Protein AF-A0A0F9UAJ0-F1 (afdb_monomer_lite)

Foldseek 3Di:
DDLLVVLLVQLLVQLLVQAACAAPDDDDPPHHFHDAQGATHDDPCLLSVQWDWDWDDDPPDIDIDTHGPQPVSCVVDDPPPGNVCVVCQCCPDPVGHHNNRRVVSCVVCVVVSVVSVVVNVD

Organism: NCBI:txid412755

InterPro domains:
  IPR010064 Bacteriophage HK97-gp10, putative tail-component [TIGR01725] (43-119)

Structure (mmCIF, N/CA/C/O backbone):
data_AF-A0A0F9UAJ0-F1
#
_entry.id   AF-A0A0F9UAJ0-F1
#
loop_
_atom_site.group_PDB
_atom_site.id
_atom_site.type_symbol
_atom_site.label_atom_id
_atom_site.label_alt_id
_atom_site.label_comp_id
_atom_site.label_asym_id
_atom_site.label_entity_id
_atom_site.label_seq_id
_atom_site.pdbx_PDB_ins_code
_atom_site.Cartn_x
_atom_site.Cartn_y
_atom_site.Cartn_z
_atom_site.occupancy
_atom_site.B_iso_or_equiv
_atom_site.auth_seq_id
_atom_site.auth_comp_id
_atom_site.auth_asym_id
_atom_site.auth_atom_id
_atom_site.pdbx_PDB_model_num
ATOM 1 N N . MET A 1 1 ? -3.957 2.616 21.083 1.00 62.06 1 MET A N 1
ATOM 2 C CA . MET A 1 1 ? -4.304 2.769 19.649 1.00 62.06 1 MET A CA 1
ATOM 3 C C . MET A 1 1 ? -5.812 2.862 19.486 1.00 62.06 1 MET A C 1
ATOM 5 O O . MET A 1 1 ? -6.505 1.978 19.979 1.00 62.06 1 MET A O 1
ATOM 9 N N . THR A 1 2 ? -6.311 3.900 18.808 1.00 87.88 2 THR A N 1
ATOM 10 C CA . THR A 1 2 ? -7.745 4.044 18.497 1.00 87.88 2 THR A CA 1
ATOM 11 C C . THR A 1 2 ? -8.200 3.004 17.465 1.00 87.88 2 THR A C 1
ATOM 13 O O . THR A 1 2 ? -7.377 2.452 16.730 1.00 87.88 2 THR A O 1
ATOM 16 N N . ALA A 1 3 ? -9.509 2.735 17.389 1.00 90.88 3 ALA A N 1
ATOM 17 C CA . ALA A 1 3 ? -10.082 1.805 16.408 1.00 90.88 3 ALA A CA 1
ATOM 18 C C . ALA A 1 3 ? -9.671 2.152 14.967 1.00 90.88 3 ALA A C 1
ATOM 20 O O . ALA A 1 3 ? -9.329 1.259 14.194 1.00 90.88 3 ALA A O 1
ATOM 21 N N . MET A 1 4 ? -9.600 3.451 14.642 1.00 92.19 4 MET A N 1
ATOM 22 C CA . MET A 1 4 ? -9.184 3.903 13.315 1.00 92.19 4 MET A CA 1
ATOM 23 C C . MET A 1 4 ? -7.718 3.596 13.008 1.00 92.19 4 MET A C 1
ATOM 25 O O . MET A 1 4 ? -7.421 3.148 11.907 1.00 92.19 4 MET A O 1
ATOM 29 N N . HIS A 1 5 ? -6.809 3.750 13.978 1.00 92.44 5 HIS A N 1
ATOM 30 C CA . HIS A 1 5 ? -5.406 3.359 13.790 1.00 92.44 5 HIS A CA 1
ATOM 31 C C . HIS A 1 5 ? -5.280 1.858 13.525 1.00 92.44 5 HIS A C 1
ATOM 33 O O . HIS A 1 5 ? -4.599 1.455 12.589 1.00 92.44 5 HIS A O 1
ATOM 39 N N . LYS A 1 6 ? -5.984 1.022 14.302 1.0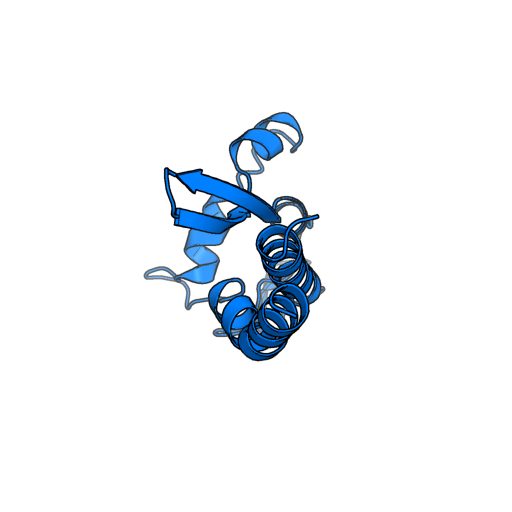0 93.31 6 LYS A N 1
ATOM 40 C CA . LYS A 1 6 ? -5.985 -0.434 14.084 1.00 93.31 6 LYS A CA 1
ATOM 41 C C . LYS A 1 6 ? -6.528 -0.801 12.700 1.00 93.31 6 LYS A C 1
ATOM 43 O O . LYS A 1 6 ? -5.976 -1.677 12.042 1.00 93.31 6 LYS A O 1
ATOM 48 N N . ALA A 1 7 ? -7.596 -0.137 12.259 1.00 94.19 7 ALA A N 1
ATOM 49 C CA . ALA A 1 7 ? -8.179 -0.354 10.940 1.00 94.19 7 ALA A CA 1
ATOM 50 C C . ALA A 1 7 ? -7.226 0.065 9.808 1.00 94.19 7 ALA A C 1
ATOM 52 O O . ALA A 1 7 ? -7.044 -0.698 8.863 1.00 94.19 7 ALA A O 1
ATOM 53 N N . ALA A 1 8 ? -6.598 1.237 9.913 1.00 93.88 8 ALA A N 1
ATOM 54 C CA . ALA A 1 8 ? -5.684 1.744 8.894 1.00 93.88 8 ALA A CA 1
ATOM 55 C C . ALA A 1 8 ? -4.412 0.880 8.786 1.00 93.88 8 ALA A C 1
ATOM 57 O O . ALA A 1 8 ? -4.041 0.485 7.683 1.00 93.88 8 ALA A O 1
ATOM 58 N N . LEU A 1 9 ? -3.837 0.469 9.924 1.00 94.44 9 LEU A N 1
ATOM 59 C CA . LEU A 1 9 ? -2.705 -0.466 9.973 1.00 94.44 9 LEU A CA 1
ATOM 60 C C . LEU A 1 9 ? -3.044 -1.834 9.376 1.00 94.44 9 LEU A C 1
ATOM 62 O O . LEU A 1 9 ? -2.217 -2.446 8.705 1.00 94.44 9 LEU A O 1
ATOM 66 N N . LEU A 1 10 ? -4.263 -2.329 9.602 1.00 95.06 10 LEU A N 1
ATOM 67 C CA . LEU A 1 10 ? -4.713 -3.584 9.006 1.00 95.06 10 LEU A CA 1
ATOM 68 C C . LEU A 1 10 ? -4.758 -3.495 7.473 1.00 95.06 10 LEU A C 1
ATOM 70 O O . LEU A 1 10 ? -4.341 -4.436 6.800 1.00 95.06 10 LEU A O 1
ATOM 74 N N . VAL A 1 11 ? -5.266 -2.386 6.928 1.00 94.88 11 VAL A N 1
ATOM 75 C CA . VAL A 1 11 ? -5.305 -2.157 5.476 1.00 94.88 11 VAL A CA 1
ATOM 76 C C . VAL A 1 11 ? -3.885 -2.042 4.926 1.00 94.88 11 VAL A C 1
ATOM 78 O O . VAL A 1 11 ? -3.564 -2.711 3.952 1.00 94.88 11 VAL A O 1
ATOM 81 N N . GLU A 1 12 ? -3.020 -1.257 5.569 1.00 94.25 12 GLU A N 1
ATOM 82 C CA . GLU A 1 12 ? -1.610 -1.119 5.188 1.00 94.25 12 GLU A CA 1
ATOM 83 C C . GLU A 1 12 ? -0.882 -2.474 5.176 1.00 94.25 12 GLU A C 1
ATOM 85 O O . GLU A 1 12 ? -0.160 -2.793 4.230 1.00 94.25 12 GLU A O 1
ATOM 90 N N . SER A 1 13 ? -1.108 -3.302 6.198 1.00 94.88 13 SER A N 1
ATOM 91 C CA . SER A 1 13 ? -0.536 -4.645 6.286 1.00 94.88 13 SER A CA 1
ATOM 92 C C . SER A 1 13 ? -1.015 -5.542 5.142 1.00 94.88 13 SER A C 1
ATOM 94 O O . SER A 1 13 ? -0.190 -6.189 4.496 1.00 94.88 13 SER A O 1
ATOM 96 N N . ASP A 1 14 ? -2.316 -5.531 4.835 1.00 95.19 14 ASP A N 1
ATOM 97 C CA . ASP A 1 14 ? -2.874 -6.296 3.715 1.00 95.19 14 ASP A CA 1
ATOM 98 C C . ASP A 1 14 ? -2.298 -5.821 2.376 1.00 95.19 14 ASP A C 1
ATOM 100 O O . ASP A 1 14 ? -1.909 -6.647 1.552 1.00 95.19 14 ASP A O 1
ATOM 104 N N . VAL A 1 15 ? -2.149 -4.507 2.180 1.00 93.94 15 VAL A N 1
ATOM 105 C CA . VAL A 1 15 ? -1.471 -3.951 1.003 1.00 93.94 15 VAL A CA 1
ATOM 106 C C . VAL A 1 15 ? -0.060 -4.531 0.892 1.00 93.94 15 VAL A C 1
ATOM 108 O O . VAL A 1 15 ? 0.256 -5.152 -0.119 1.00 93.94 15 VAL A O 1
ATOM 111 N N . LYS A 1 16 ? 0.771 -4.399 1.936 1.00 93.19 16 LYS A N 1
ATOM 112 C CA . LYS A 1 16 ? 2.175 -4.850 1.928 1.00 93.19 16 LYS A CA 1
ATOM 113 C C . LYS A 1 16 ? 2.327 -6.354 1.684 1.00 93.19 16 LYS A C 1
ATOM 115 O O . LYS A 1 16 ? 3.278 -6.759 1.018 1.00 93.19 16 LYS A O 1
ATOM 120 N N . GLN A 1 17 ? 1.409 -7.167 2.207 1.00 92.50 17 GLN A N 1
ATOM 121 C CA . GLN A 1 17 ? 1.424 -8.626 2.051 1.00 92.50 17 GLN A CA 1
ATOM 122 C C . GLN A 1 17 ? 1.013 -9.097 0.655 1.00 92.50 17 GLN A C 1
ATOM 124 O O . GLN A 1 17 ? 1.411 -10.183 0.247 1.00 92.50 17 GLN A O 1
ATOM 129 N N . ASN A 1 18 ? 0.228 -8.303 -0.077 1.00 91.12 18 ASN A N 1
ATOM 130 C CA . ASN A 1 18 ? -0.287 -8.699 -1.387 1.00 91.12 18 ASN A CA 1
ATOM 131 C C . ASN A 1 18 ? 0.628 -8.319 -2.561 1.00 91.12 18 ASN A C 1
ATOM 133 O O . ASN A 1 18 ? 0.327 -8.692 -3.688 1.00 91.12 18 ASN A O 1
ATOM 137 N N . PHE A 1 19 ? 1.742 -7.617 -2.338 1.00 88.25 19 PHE A N 1
ATOM 138 C CA . PHE A 1 19 ? 2.760 -7.450 -3.382 1.00 88.25 19 PHE A CA 1
ATOM 139 C C . PHE A 1 19 ? 3.383 -8.809 -3.734 1.00 88.25 19 PHE A C 1
ATOM 141 O O . PHE A 1 19 ? 3.716 -9.594 -2.845 1.00 88.25 19 PHE A O 1
ATOM 148 N N . THR A 1 20 ? 3.577 -9.083 -5.022 1.00 82.94 20 THR A N 1
ATOM 149 C CA . THR A 1 20 ? 4.142 -10.357 -5.489 1.00 82.94 20 THR A CA 1
ATOM 150 C C . THR A 1 20 ? 5.660 -10.275 -5.599 1.00 82.94 20 THR A C 1
ATOM 152 O O . THR A 1 20 ? 6.205 -9.254 -6.001 1.00 82.94 20 THR A O 1
ATOM 155 N N . LEU A 1 21 ? 6.379 -11.349 -5.254 1.00 76.81 21 LEU A N 1
ATOM 156 C CA . LEU A 1 21 ? 7.844 -11.387 -5.403 1.00 76.81 21 LEU A CA 1
ATOM 157 C C . LEU A 1 21 ? 8.271 -11.413 -6.877 1.00 76.81 21 LEU A C 1
ATOM 159 O O . LEU A 1 21 ? 9.236 -10.758 -7.250 1.00 76.81 21 LEU A O 1
ATOM 163 N N . GLN A 1 22 ? 7.539 -12.147 -7.714 1.00 79.00 22 GLN A N 1
ATOM 164 C CA . GLN A 1 22 ? 7.683 -12.136 -9.166 1.00 79.00 22 GLN A CA 1
ATOM 165 C C . GLN A 1 22 ? 6.297 -12.106 -9.802 1.00 79.00 22 GLN A C 1
ATOM 167 O O . GLN A 1 22 ? 5.382 -12.797 -9.347 1.00 79.00 22 GLN A O 1
ATOM 172 N N . GLY A 1 23 ? 6.134 -11.290 -10.841 1.00 82.25 23 GLY A N 1
ATOM 173 C CA . GLY A 1 23 ? 4.925 -11.293 -11.650 1.00 82.25 23 GLY A CA 1
ATOM 174 C C . GLY A 1 23 ? 4.889 -12.477 -12.616 1.00 82.25 23 GLY A C 1
ATOM 175 O O . GLY A 1 23 ? 5.890 -13.155 -12.832 1.00 82.25 23 GLY A O 1
ATOM 176 N N . GLN A 1 24 ? 3.727 -12.710 -13.225 1.00 85.62 24 GLN A N 1
ATOM 177 C CA . GLN A 1 24 ? 3.516 -13.757 -14.238 1.00 85.62 24 GLN A CA 1
ATOM 178 C C . GLN A 1 24 ? 3.258 -13.187 -15.645 1.00 85.62 24 GLN A C 1
ATOM 180 O O . GLN A 1 24 ? 2.688 -13.845 -16.516 1.00 85.62 24 GLN A O 1
ATOM 185 N N . GLY A 1 25 ? 3.580 -11.913 -15.845 1.00 86.06 25 GLY A N 1
ATOM 186 C CA . GLY A 1 25 ? 3.406 -11.183 -17.091 1.00 86.06 25 GLY A CA 1
ATOM 187 C C . GLY A 1 25 ? 4.671 -11.182 -17.944 1.00 86.06 25 GLY A C 1
ATOM 188 O O . GLY A 1 25 ? 5.416 -12.154 -18.012 1.00 86.06 25 GLY A O 1
ATOM 189 N N . ARG A 1 26 ? 4.896 -10.068 -18.645 1.00 86.25 26 ARG A N 1
ATOM 190 C CA . ARG A 1 26 ? 6.028 -9.931 -19.565 1.00 86.25 26 ARG A CA 1
ATOM 191 C C . ARG A 1 26 ? 7.345 -9.849 -18.793 1.00 86.25 26 ARG A C 1
ATOM 193 O O . ARG A 1 26 ? 7.464 -9.075 -17.843 1.00 86.25 26 ARG A O 1
ATOM 200 N N . GLN A 1 27 ? 8.327 -10.618 -19.248 1.00 89.38 27 GLN A N 1
ATOM 201 C CA . GLN A 1 27 ? 9.685 -10.583 -18.726 1.00 89.38 27 GLN A CA 1
ATOM 202 C C . GLN A 1 27 ? 10.495 -9.462 -19.392 1.00 89.38 27 GLN A C 1
ATOM 204 O O . GLN A 1 27 ? 10.477 -9.299 -20.613 1.00 89.38 27 GLN A O 1
ATOM 209 N N . TYR A 1 28 ? 11.218 -8.707 -18.572 1.00 83.12 28 TYR A N 1
ATOM 210 C CA . TYR A 1 28 ? 12.145 -7.647 -18.946 1.00 83.12 28 TYR A CA 1
ATOM 211 C C . TYR A 1 28 ? 13.497 -7.935 -18.294 1.00 83.12 28 TYR A C 1
ATOM 213 O O . TYR A 1 28 ? 13.721 -7.641 -17.119 1.00 83.12 28 TYR A O 1
ATOM 221 N N . GLY A 1 29 ? 14.403 -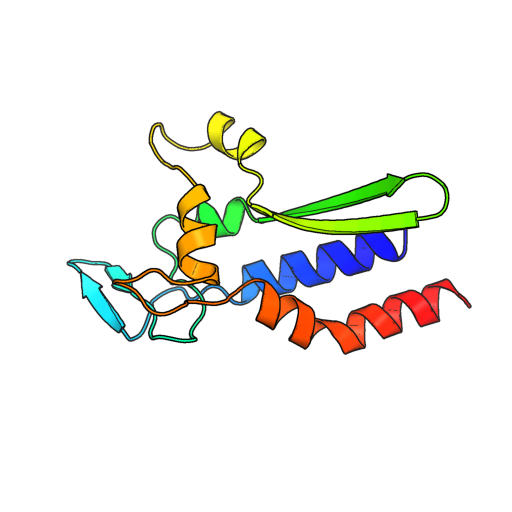8.563 -19.047 1.00 87.00 29 GLY A N 1
ATOM 222 C CA . GLY A 1 29 ? 15.683 -9.019 -18.508 1.00 87.00 29 GLY A CA 1
ATOM 223 C C . GLY A 1 29 ? 15.480 -9.949 -17.306 1.00 87.00 29 GLY A C 1
ATOM 224 O O . GLY A 1 29 ? 14.986 -11.067 -17.457 1.00 87.00 29 GLY A O 1
ATOM 225 N N . LYS A 1 30 ? 15.851 -9.474 -16.110 1.00 84.56 30 LYS A N 1
ATOM 226 C CA . LYS A 1 30 ? 15.742 -10.220 -14.843 1.00 84.56 30 LYS A CA 1
ATOM 227 C C . LYS A 1 30 ? 14.425 -9.992 -14.085 1.00 84.56 30 LYS A C 1
ATOM 229 O O . LYS A 1 30 ? 14.158 -10.724 -13.138 1.00 84.56 30 LYS A O 1
ATOM 234 N N . HIS A 1 31 ? 13.618 -9.005 -14.476 1.00 85.44 31 HIS A N 1
ATOM 235 C CA . HIS A 1 31 ? 12.346 -8.685 -13.827 1.00 85.44 31 HIS A CA 1
ATOM 236 C C . HIS A 1 31 ? 11.167 -9.254 -14.623 1.00 85.44 31 HIS A C 1
ATOM 238 O O . HIS A 1 31 ? 11.114 -9.107 -15.843 1.00 85.44 31 HIS A O 1
ATOM 244 N N . THR A 1 32 ? 10.183 -9.837 -13.939 1.00 90.50 32 THR A N 1
ATOM 245 C CA . THR A 1 32 ? 8.918 -10.257 -14.556 1.00 90.50 32 THR A CA 1
ATOM 246 C C . THR A 1 32 ? 7.780 -9.411 -14.009 1.00 90.50 32 THR A C 1
ATOM 248 O O . THR A 1 32 ? 7.491 -9.445 -12.812 1.00 90.50 32 THR A O 1
ATOM 251 N N . ALA A 1 33 ? 7.125 -8.659 -14.896 1.00 87.88 33 ALA A N 1
ATOM 252 C CA . ALA A 1 33 ? 6.028 -7.771 -14.529 1.00 87.88 33 ALA A CA 1
ATOM 253 C C . ALA A 1 33 ? 4.763 -8.561 -14.162 1.00 87.88 33 ALA A C 1
ATOM 255 O O . ALA A 1 33 ? 4.541 -9.654 -14.675 1.00 87.88 33 ALA A O 1
ATOM 256 N N . SER A 1 34 ? 3.884 -8.006 -13.328 1.00 91.38 34 SER A N 1
ATOM 257 C CA . SER A 1 34 ? 2.578 -8.618 -13.023 1.00 91.38 34 SER A CA 1
ATOM 258 C C . SER A 1 34 ? 1.637 -8.619 -14.226 1.00 91.38 34 SER A C 1
ATOM 260 O O . SER A 1 34 ? 1.765 -7.775 -15.126 1.00 91.38 34 SER A O 1
ATOM 262 N N . ARG A 1 35 ? 0.648 -9.518 -14.246 1.00 92.81 35 ARG A N 1
ATOM 263 C CA . ARG A 1 35 ? -0.428 -9.510 -15.253 1.00 92.81 35 ARG A CA 1
ATOM 264 C C . ARG A 1 35 ? -1.471 -8.427 -14.937 1.00 92.81 35 ARG A C 1
ATOM 266 O O . ARG A 1 35 ? -1.528 -7.941 -13.811 1.00 92.81 35 ARG A O 1
ATOM 273 N N . PRO A 1 36 ? -2.295 -8.008 -15.913 1.00 92.56 36 PRO A N 1
ATOM 274 C CA . PRO A 1 36 ? -3.433 -7.127 -15.647 1.00 92.56 36 PRO A CA 1
ATOM 275 C C . PRO A 1 36 ? -4.319 -7.630 -14.514 1.00 92.56 36 PRO A C 1
ATOM 277 O O . PRO A 1 36 ? -4.646 -8.810 -14.473 1.00 92.56 36 PRO A O 1
ATOM 280 N N . GLY A 1 37 ? -4.682 -6.731 -13.598 1.00 91.44 37 GLY A N 1
ATOM 281 C CA . GLY A 1 37 ? -5.484 -7.054 -12.416 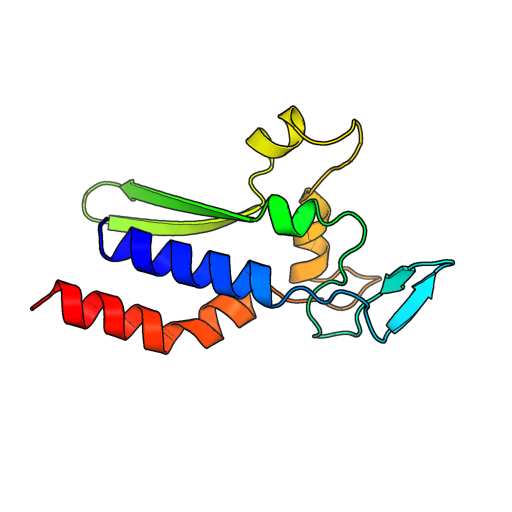1.00 91.44 37 GLY A CA 1
ATOM 282 C C . GLY A 1 37 ? -4.705 -7.674 -11.252 1.00 91.44 37 GLY A C 1
ATOM 283 O O . GLY A 1 37 ? -5.211 -7.670 -10.133 1.00 91.44 37 GLY A O 1
ATOM 284 N N . GLU A 1 38 ? -3.480 -8.155 -11.474 1.00 91.69 38 GLU A N 1
ATOM 285 C CA . GLU A 1 38 ? -2.618 -8.649 -10.400 1.00 91.69 38 GLU A CA 1
ATOM 286 C C . GLU A 1 38 ? -1.905 -7.492 -9.685 1.00 91.69 38 GLU A C 1
ATOM 288 O O . GLU A 1 38 ? -1.595 -6.469 -10.310 1.00 91.69 38 GLU A O 1
ATOM 293 N N . PRO A 1 39 ? -1.603 -7.647 -8.386 1.00 92.50 39 PRO A N 1
ATOM 294 C CA . PRO A 1 39 ? -0.836 -6.658 -7.642 1.00 92.50 39 PRO A CA 1
ATOM 295 C C . PRO A 1 39 ? 0.590 -6.511 -8.206 1.00 92.50 39 PRO A C 1
ATOM 297 O O . PRO A 1 39 ? 1.102 -7.444 -8.833 1.00 92.50 39 PRO A O 1
ATOM 300 N N . PRO A 1 40 ? 1.258 -5.362 -7.997 1.00 91.88 40 PRO A N 1
ATOM 301 C CA . PRO A 1 40 ? 2.590 -5.105 -8.532 1.00 91.88 40 PRO A CA 1
ATOM 302 C C . PRO A 1 40 ? 3.644 -6.109 -8.059 1.00 91.88 40 PRO A C 1
ATOM 304 O O . PRO A 1 40 ? 3.708 -6.457 -6.877 1.00 91.88 40 PRO A O 1
ATOM 307 N N . ALA A 1 41 ? 4.505 -6.506 -8.992 1.00 91.75 41 ALA A N 1
ATOM 308 C CA . ALA A 1 41 ? 5.689 -7.296 -8.714 1.00 91.75 41 ALA A CA 1
ATOM 309 C C . ALA A 1 41 ? 6.745 -6.423 -8.034 1.00 91.75 41 ALA A C 1
ATOM 311 O O . ALA A 1 41 ? 6.955 -5.263 -8.398 1.00 91.75 41 ALA A O 1
ATOM 312 N N . ILE A 1 42 ? 7.413 -6.989 -7.039 1.00 89.50 42 ILE A N 1
ATOM 313 C CA . ILE A 1 42 ? 8.476 -6.337 -6.290 1.00 89.50 42 ILE A CA 1
ATOM 314 C C . ILE A 1 42 ? 9.735 -6.326 -7.152 1.00 89.50 42 ILE A C 1
ATOM 316 O O . ILE A 1 42 ? 10.263 -7.375 -7.504 1.00 89.50 42 ILE A O 1
ATOM 320 N N . ASP A 1 43 ? 10.219 -5.127 -7.463 1.00 83.56 43 ASP A N 1
ATOM 321 C CA . ASP A 1 43 ? 11.542 -4.937 -8.057 1.00 83.56 43 ASP A CA 1
ATOM 322 C C . ASP A 1 43 ? 12.568 -4.637 -6.951 1.00 83.56 43 ASP A C 1
ATOM 324 O O . ASP A 1 43 ? 13.213 -5.535 -6.418 1.00 83.56 43 ASP A O 1
ATOM 328 N N . THR A 1 44 ? 12.611 -3.390 -6.476 1.00 85.12 44 THR A N 1
ATOM 329 C CA . THR A 1 44 ? 13.467 -2.967 -5.350 1.00 85.12 44 THR A CA 1
ATOM 330 C C . THR A 1 44 ? 12.777 -3.057 -3.986 1.00 85.12 44 THR A C 1
ATOM 332 O O . THR A 1 44 ? 13.414 -2.944 -2.943 1.00 85.12 44 THR A O 1
ATOM 335 N N . GLY A 1 45 ? 11.448 -3.204 -3.971 1.00 87.56 45 GLY A N 1
ATOM 336 C CA . GLY A 1 45 ? 10.633 -3.175 -2.752 1.00 87.56 45 GLY A CA 1
ATOM 337 C C . GLY A 1 45 ? 10.363 -1.780 -2.186 1.00 87.56 45 GLY A C 1
ATOM 338 O O . GLY A 1 45 ? 9.623 -1.679 -1.209 1.00 87.56 45 GLY A O 1
ATOM 339 N N . VAL A 1 46 ? 10.877 -0.713 -2.810 1.00 88.00 46 VAL A N 1
ATOM 340 C CA . VAL A 1 46 ? 10.707 0.665 -2.318 1.00 88.00 46 VAL A CA 1
ATOM 341 C C . VAL A 1 46 ? 9.239 1.091 -2.295 1.00 88.00 46 VAL A C 1
ATOM 343 O O . VAL A 1 46 ? 8.794 1.631 -1.288 1.00 88.00 46 VAL A O 1
ATOM 346 N N . LEU A 1 47 ? 8.446 0.758 -3.322 1.00 89.19 47 LEU A N 1
ATOM 347 C CA . LEU A 1 47 ? 7.002 1.044 -3.318 1.00 89.19 47 LEU A CA 1
ATOM 348 C C . LEU A 1 47 ? 6.257 0.295 -2.203 1.00 89.19 47 LEU A C 1
ATOM 350 O O . LEU A 1 47 ? 5.348 0.831 -1.585 1.00 89.19 47 LEU A O 1
ATOM 354 N N . ARG A 1 48 ? 6.638 -0.951 -1.909 1.00 90.81 48 ARG A N 1
ATOM 355 C CA . ARG A 1 48 ? 6.035 -1.701 -0.798 1.00 90.81 48 ARG A CA 1
ATOM 356 C C . ARG A 1 48 ? 6.406 -1.070 0.546 1.00 90.81 48 ARG A C 1
ATOM 358 O O . ARG A 1 48 ? 5.567 -0.976 1.438 1.00 90.81 48 ARG A O 1
ATOM 365 N N . ALA A 1 49 ? 7.665 -0.661 0.694 1.00 88.94 49 ALA A N 1
ATOM 366 C CA . ALA A 1 49 ? 8.174 -0.027 1.904 1.00 88.94 49 ALA A CA 1
ATOM 367 C C . ALA A 1 49 ? 7.588 1.377 2.129 1.00 88.94 49 ALA A C 1
ATOM 369 O O . ALA A 1 49 ? 7.435 1.775 3.280 1.00 88.94 49 ALA A O 1
ATOM 370 N N . SER A 1 50 ? 7.221 2.091 1.059 1.00 89.12 50 SER A N 1
ATOM 371 C CA . SER A 1 50 ? 6.609 3.421 1.134 1.00 89.12 50 SER A CA 1
ATOM 372 C C . SER A 1 50 ? 5.155 3.426 1.579 1.00 89.12 50 SER A C 1
ATOM 374 O O . SER A 1 50 ? 4.648 4.485 1.931 1.00 89.12 50 SER A O 1
ATOM 376 N N . MET A 1 51 ? 4.469 2.282 1.566 1.00 91.25 51 MET A N 1
ATOM 377 C CA . MET A 1 51 ? 3.081 2.209 2.017 1.00 91.25 51 MET A CA 1
ATOM 378 C C . MET A 1 51 ? 2.995 2.533 3.507 1.00 91.25 51 MET A C 1
ATOM 380 O O . MET A 1 51 ? 3.555 1.808 4.330 1.00 91.25 51 MET A O 1
ATOM 384 N N . MET A 1 52 ? 2.264 3.586 3.846 1.00 91.31 52 MET A N 1
ATOM 385 C CA . MET A 1 52 ? 2.020 4.020 5.215 1.00 91.31 52 MET A CA 1
ATOM 386 C C . MET A 1 52 ? 0.536 4.300 5.417 1.00 91.31 52 MET A C 1
ATOM 388 O O . MET A 1 52 ? -0.210 4.565 4.468 1.00 91.31 52 MET A O 1
ATOM 392 N N . SER A 1 53 ? 0.113 4.238 6.673 1.00 92.00 53 SER A N 1
ATOM 393 C CA . SER A 1 53 ? -1.200 4.670 7.112 1.00 92.00 53 SER A CA 1
ATOM 394 C C . SER A 1 53 ? -1.104 5.907 7.995 1.00 92.00 53 SER A C 1
ATOM 396 O O . SER A 1 53 ? -0.264 6.003 8.885 1.00 92.00 53 SER A O 1
ATOM 398 N N . GLU A 1 54 ? -2.000 6.857 7.759 1.00 91.81 54 GLU A N 1
ATOM 399 C CA . GLU A 1 54 ? -2.113 8.093 8.525 1.00 91.81 54 GLU A CA 1
ATOM 400 C C . GLU A 1 54 ? -3.557 8.247 9.001 1.00 91.81 54 GLU A C 1
ATOM 402 O O . GLU A 1 54 ? -4.499 8.045 8.232 1.00 91.81 54 GLU A O 1
ATOM 407 N N . VAL A 1 55 ? -3.758 8.619 10.264 1.00 91.56 55 VAL A N 1
ATOM 408 C CA . VAL A 1 55 ? -5.087 8.945 10.788 1.00 91.56 55 VAL A CA 1
ATOM 409 C C . VAL A 1 55 ? -5.173 10.441 11.044 1.00 91.56 55 VAL A C 1
ATOM 411 O O . VAL A 1 55 ? -4.553 10.962 11.966 1.00 91.56 55 VAL A O 1
ATOM 414 N N . VAL A 1 56 ? -6.007 11.115 10.260 1.00 91.06 56 VAL A N 1
ATOM 415 C CA . VAL A 1 56 ? -6.262 12.550 10.361 1.00 91.06 56 VAL A CA 1
ATOM 416 C C . VAL A 1 56 ? -7.601 12.770 11.053 1.00 91.06 56 VAL A C 1
ATOM 418 O O . VAL A 1 56 ? -8.633 12.241 10.630 1.00 91.06 56 VAL A O 1
ATOM 421 N N . LYS A 1 57 ? -7.599 13.575 12.115 1.00 90.81 57 LYS A N 1
ATOM 422 C CA . LYS A 1 57 ? -8.819 14.042 12.777 1.00 90.81 57 LYS A CA 1
ATOM 423 C C . LYS A 1 57 ? -9.133 15.455 12.296 1.00 90.81 57 LYS A C 1
ATOM 425 O O . LYS A 1 57 ? -8.310 16.350 12.448 1.00 90.81 57 LYS A O 1
ATOM 430 N N . SER A 1 58 ? -10.325 15.657 11.746 1.00 88.38 58 SER A N 1
ATOM 431 C CA . SER A 1 58 ? -10.827 16.971 11.342 1.00 88.38 58 SER A CA 1
ATOM 432 C C . SER A 1 58 ? -12.189 17.196 11.994 1.00 88.38 58 SER A C 1
ATOM 434 O O . SER A 1 58 ? -13.193 16.600 11.601 1.00 88.38 58 SER A O 1
ATOM 436 N N . GLY A 1 59 ? -12.205 17.993 13.066 1.00 87.38 59 GLY A N 1
ATOM 437 C CA . GLY A 1 59 ? -13.391 18.199 13.898 1.00 87.38 59 GLY A CA 1
ATOM 438 C C . GLY A 1 59 ? -13.897 16.892 14.521 1.00 87.38 59 GLY A C 1
ATOM 439 O O . GLY A 1 59 ? -13.193 16.244 15.302 1.00 87.38 59 GLY A O 1
ATOM 440 N N . THR A 1 60 ? -15.125 16.511 14.167 1.00 86.00 60 THR A N 1
ATOM 441 C CA . THR A 1 60 ? -15.780 15.260 14.586 1.00 86.00 60 THR A CA 1
ATOM 442 C C . THR A 1 60 ? -15.433 14.066 13.696 1.00 86.00 60 THR A C 1
ATOM 444 O O . THR A 1 60 ? -15.670 12.925 14.090 1.00 86.00 60 THR A O 1
ATOM 447 N N . ASN A 1 61 ? -14.839 14.301 12.524 1.00 87.75 61 ASN A N 1
ATOM 448 C CA . ASN A 1 61 ? -14.505 13.254 11.569 1.00 87.75 61 ASN A CA 1
ATOM 449 C C . ASN A 1 61 ? -13.100 12.704 11.825 1.00 87.75 61 ASN A C 1
ATOM 451 O O . ASN A 1 61 ? -12.143 13.452 12.040 1.00 87.75 61 ASN A O 1
ATOM 455 N N . VAL A 1 62 ? -12.970 11.379 11.765 1.00 89.12 62 VAL A N 1
ATOM 456 C CA . VAL A 1 62 ? -11.686 10.676 11.840 1.00 89.12 62 VAL A CA 1
ATOM 457 C C . VAL A 1 62 ? -11.507 9.883 10.551 1.00 89.12 62 VAL A C 1
ATOM 459 O O . VAL A 1 62 ? -12.251 8.939 10.291 1.00 89.12 62 VAL A O 1
ATOM 462 N N . THR A 1 63 ? -10.509 10.256 9.754 1.00 90.94 63 THR A N 1
ATOM 463 C CA . THR A 1 63 ? -10.223 9.649 8.450 1.00 90.94 63 THR A CA 1
ATOM 464 C C . THR A 1 63 ? -8.877 8.946 8.494 1.00 90.94 63 THR A C 1
ATOM 466 O O . THR A 1 63 ? -7.879 9.527 8.901 1.00 90.94 63 THR A O 1
ATOM 469 N N . GLY A 1 64 ? -8.842 7.694 8.053 1.00 90.88 64 GLY A N 1
ATOM 470 C CA . GLY A 1 64 ? -7.629 6.901 7.898 1.00 90.88 64 GLY A CA 1
ATOM 471 C C . GLY A 1 64 ? -7.279 6.847 6.424 1.00 90.88 64 GLY A C 1
ATOM 472 O O . GLY A 1 64 ? -8.088 6.397 5.612 1.00 90.88 64 GLY A O 1
ATOM 473 N N . LYS A 1 65 ? -6.098 7.339 6.085 1.00 91.75 65 LYS A N 1
ATOM 474 C CA . LYS A 1 65 ? -5.525 7.316 4.746 1.00 91.75 65 LYS A CA 1
ATOM 475 C C . LYS A 1 65 ? -4.486 6.207 4.697 1.00 91.75 65 LYS A C 1
ATOM 477 O O . LYS A 1 65 ? -3.772 5.998 5.672 1.00 91.75 65 LYS A O 1
ATOM 482 N N . VAL A 1 66 ? -4.413 5.498 3.578 1.00 91.06 66 VAL A N 1
ATOM 483 C CA . VAL A 1 66 ? -3.379 4.490 3.322 1.00 91.06 66 VAL A CA 1
ATOM 484 C C . VAL A 1 66 ? -2.849 4.720 1.919 1.00 91.06 66 VAL A C 1
ATOM 486 O O . VAL A 1 66 ? -3.636 4.786 0.974 1.00 91.06 66 VAL A O 1
ATOM 489 N N . GLY A 1 67 ? -1.537 4.857 1.783 1.00 88.81 67 GLY A N 1
ATOM 490 C CA . GLY A 1 67 ? -0.907 5.128 0.497 1.00 88.81 67 GLY A CA 1
ATOM 491 C C . GLY A 1 67 ? 0.609 5.277 0.596 1.00 88.81 67 GLY A C 1
ATOM 492 O O . GLY A 1 67 ? 1.167 5.141 1.685 1.00 88.81 67 GLY A O 1
ATOM 493 N N . PRO A 1 68 ? 1.285 5.521 -0.539 1.00 86.06 68 PRO A N 1
ATOM 494 C CA . PRO A 1 68 ? 2.709 5.815 -0.545 1.00 86.06 68 PRO A CA 1
ATOM 495 C C . PRO A 1 68 ? 2.982 7.150 0.142 1.00 86.06 68 PRO A C 1
ATOM 497 O O . PRO A 1 68 ? 2.421 8.177 -0.234 1.00 86.06 68 PRO A O 1
ATOM 500 N N . ASP A 1 69 ? 3.893 7.132 1.100 1.00 82.94 69 ASP A N 1
ATOM 501 C CA . ASP A 1 69 ? 4.458 8.325 1.712 1.00 82.94 69 ASP A CA 1
ATOM 502 C C . ASP A 1 69 ? 5.610 8.848 0.845 1.00 82.94 69 ASP A C 1
ATOM 504 O O . ASP A 1 69 ? 6.749 8.388 0.938 1.00 82.94 69 ASP A O 1
ATOM 508 N N . VAL A 1 70 ? 5.284 9.744 -0.087 1.00 72.75 70 VAL A N 1
ATOM 509 C CA . VAL A 1 70 ? 6.246 10.265 -1.071 1.00 72.75 70 VAL A CA 1
ATOM 510 C C . VAL A 1 70 ? 7.298 11.149 -0.395 1.00 72.75 70 VAL A C 1
ATOM 512 O O . VAL A 1 70 ? 8.481 11.047 -0.721 1.00 72.75 70 VAL A O 1
ATOM 515 N N . GLU A 1 71 ? 6.889 11.966 0.577 1.00 69.88 71 GLU A N 1
ATOM 516 C CA . GLU A 1 71 ? 7.756 12.937 1.252 1.00 69.88 71 GLU A CA 1
ATOM 517 C C . GLU A 1 71 ? 8.842 12.242 2.078 1.00 69.88 71 GLU A C 1
ATOM 519 O O . GLU A 1 71 ? 10.033 12.521 1.912 1.00 69.88 71 GLU A O 1
ATOM 524 N N . HIS A 1 72 ? 8.471 11.271 2.918 1.00 67.00 72 HIS A N 1
ATOM 525 C CA . HIS A 1 72 ? 9.456 10.573 3.744 1.00 67.00 72 HIS A CA 1
ATOM 526 C C . HIS A 1 72 ? 10.331 9.598 2.949 1.00 67.00 72 HIS A C 1
ATOM 528 O O . HIS A 1 72 ? 11.440 9.268 3.383 1.00 67.00 72 HIS A O 1
ATOM 534 N N . ILE A 1 73 ? 9.862 9.123 1.794 1.00 68.56 73 ILE A N 1
ATOM 535 C CA . ILE A 1 73 ? 10.626 8.209 0.941 1.00 68.56 73 ILE A CA 1
ATOM 536 C C . ILE A 1 73 ? 11.622 8.963 0.076 1.00 68.56 73 ILE A C 1
ATOM 538 O O . ILE A 1 73 ? 12.741 8.480 -0.065 1.00 68.56 73 ILE A O 1
ATOM 542 N N . ALA A 1 74 ? 11.294 10.161 -0.413 1.00 61.75 74 ALA A N 1
ATOM 543 C CA . ALA A 1 74 ? 12.256 11.010 -1.117 1.00 61.75 74 ALA A CA 1
ATOM 544 C C . ALA A 1 74 ? 13.519 11.290 -0.276 1.00 61.75 74 ALA A C 1
ATOM 546 O O . ALA A 1 74 ? 14.614 11.383 -0.823 1.00 61.75 74 ALA A O 1
ATOM 547 N N . ALA A 1 75 ? 13.387 11.342 1.055 1.00 61.50 75 ALA A N 1
ATOM 548 C CA . ALA A 1 75 ? 14.508 11.519 1.979 1.00 61.50 75 ALA A CA 1
ATOM 549 C C . ALA A 1 75 ? 15.336 10.242 2.245 1.00 61.50 75 ALA A C 1
ATOM 551 O O . ALA A 1 75 ? 16.475 10.336 2.698 1.00 61.50 75 ALA A O 1
ATOM 552 N N . LYS A 1 76 ? 14.773 9.046 2.020 1.00 64.06 76 LYS A N 1
ATOM 553 C CA . LYS A 1 76 ? 15.389 7.751 2.388 1.00 64.06 76 LYS A CA 1
ATOM 554 C C . LYS A 1 76 ? 15.758 6.876 1.195 1.00 64.06 76 LYS A C 1
ATOM 556 O O . LYS A 1 76 ? 16.542 5.940 1.348 1.00 64.06 76 LYS A O 1
ATOM 561 N N . ALA A 1 77 ? 15.153 7.114 0.039 1.00 61.09 77 ALA A N 1
ATOM 562 C CA . ALA A 1 77 ? 15.351 6.297 -1.140 1.00 61.09 77 ALA A CA 1
ATOM 563 C C . ALA A 1 77 ? 16.579 6.761 -1.939 1.00 61.09 77 ALA A C 1
ATOM 565 O O . ALA A 1 77 ? 16.925 7.943 -1.913 1.00 61.09 77 ALA A O 1
ATOM 566 N N . PRO A 1 78 ? 17.231 5.852 -2.686 1.00 62.88 78 PRO A N 1
ATOM 567 C CA . PRO A 1 78 ? 18.278 6.228 -3.626 1.00 62.88 78 PRO A CA 1
ATOM 568 C C . PRO A 1 78 ? 17.777 7.308 -4.590 1.00 62.88 78 PRO A C 1
ATOM 570 O O . PRO A 1 78 ? 16.629 7.242 -5.048 1.00 62.88 78 PRO A O 1
ATOM 573 N N . VAL A 1 79 ? 18.643 8.274 -4.914 1.00 57.03 79 VAL A N 1
ATOM 574 C CA . VAL A 1 79 ? 18.355 9.361 -5.863 1.00 57.03 79 VAL A CA 1
ATOM 575 C C . VAL A 1 79 ? 17.732 8.777 -7.138 1.00 57.03 79 VAL A C 1
ATOM 577 O O . VAL A 1 79 ? 18.319 7.907 -7.775 1.00 57.03 79 VAL A O 1
ATOM 580 N N . GLY A 1 80 ? 16.520 9.227 -7.481 1.00 56.19 80 GLY A N 1
ATOM 581 C CA . GLY A 1 80 ? 15.766 8.754 -8.652 1.00 56.19 80 GLY A CA 1
ATOM 582 C C . GLY A 1 80 ? 14.707 7.677 -8.381 1.00 56.19 80 GLY A C 1
ATOM 583 O O . GLY A 1 80 ? 13.982 7.304 -9.302 1.00 56.19 80 GLY A O 1
ATOM 584 N N . THR A 1 81 ? 14.541 7.205 -7.141 1.00 60.56 81 THR A N 1
ATOM 585 C CA . THR A 1 81 ? 13.493 6.224 -6.801 1.00 60.56 81 THR A CA 1
ATOM 586 C C . THR A 1 81 ? 12.169 6.916 -6.472 1.00 60.56 81 THR A C 1
ATOM 588 O O . THR A 1 81 ? 11.737 6.972 -5.321 1.00 60.56 81 THR A O 1
ATOM 591 N N . ASN A 1 82 ? 11.521 7.480 -7.488 1.00 69.06 82 ASN A N 1
ATOM 592 C CA . ASN A 1 82 ? 10.201 8.081 -7.320 1.00 69.06 82 ASN A CA 1
ATOM 593 C C . ASN A 1 82 ? 9.154 6.977 -7.072 1.00 69.06 82 ASN A C 1
ATOM 595 O O . ASN A 1 82 ? 9.169 5.980 -7.780 1.00 69.06 82 ASN A O 1
ATOM 599 N N . VAL A 1 83 ? 8.255 7.124 -6.093 1.00 82.38 83 VAL A N 1
ATOM 600 C CA . VAL A 1 83 ? 7.148 6.176 -5.822 1.00 82.38 83 VAL A CA 1
ATOM 601 C C . VAL A 1 83 ? 5.822 6.598 -6.461 1.00 82.38 83 VAL A C 1
ATOM 603 O O . VAL A 1 83 ? 4.846 5.848 -6.397 1.00 82.38 83 VAL A O 1
ATOM 606 N N . GLU A 1 84 ? 5.784 7.752 -7.133 1.00 82.50 84 GLU A N 1
ATOM 607 C CA . GLU A 1 84 ? 4.608 8.261 -7.855 1.00 82.50 84 GLU A CA 1
ATOM 608 C C . GLU A 1 84 ? 4.096 7.282 -8.919 1.00 82.50 84 GLU A C 1
ATOM 610 O O . GLU A 1 84 ? 2.897 7.246 -9.202 1.00 82.50 84 GLU A O 1
ATOM 615 N N . TYR A 1 85 ? 4.961 6.409 -9.454 1.00 85.62 85 TYR A N 1
ATOM 616 C CA . TYR A 1 85 ? 4.532 5.372 -10.396 1.00 85.62 85 TYR A CA 1
ATOM 617 C C . TYR A 1 85 ? 3.515 4.389 -9.803 1.00 85.62 85 TYR A C 1
ATOM 619 O O . TYR A 1 85 ? 2.782 3.745 -10.556 1.00 85.62 85 TYR A O 1
ATOM 627 N N . GLY A 1 86 ? 3.416 4.298 -8.471 1.00 88.81 86 GLY A N 1
ATOM 628 C CA . GLY A 1 86 ? 2.376 3.532 -7.790 1.00 88.81 86 GLY A CA 1
ATOM 629 C C . GLY A 1 86 ? 0.962 3.960 -8.196 1.00 88.81 86 GLY A C 1
ATOM 630 O O . GLY A 1 86 ? 0.088 3.106 -8.331 1.00 88.81 86 GLY A O 1
ATOM 631 N N . PHE A 1 87 ? 0.743 5.248 -8.484 1.00 90.31 87 PHE A N 1
ATOM 632 C CA . PHE A 1 87 ? -0.545 5.739 -8.983 1.00 90.31 87 PHE A CA 1
ATOM 633 C C . PHE A 1 87 ? -0.872 5.169 -10.369 1.00 90.31 87 PHE A C 1
ATOM 635 O O . PHE A 1 87 ? -1.972 4.660 -10.594 1.00 90.31 87 PHE A O 1
ATOM 642 N N . TYR A 1 88 ? 0.103 5.187 -11.281 1.00 92.19 88 TYR A N 1
ATOM 643 C CA . TYR A 1 88 ? -0.049 4.614 -12.620 1.00 92.19 88 TYR A CA 1
ATOM 644 C C . TYR A 1 88 ? -0.252 3.099 -12.579 1.00 92.19 88 TYR A C 1
ATOM 646 O O . TYR A 1 88 ? -0.954 2.556 -13.428 1.00 92.19 88 TYR A O 1
ATOM 654 N N . LEU A 1 89 ? 0.323 2.405 -11.594 1.00 92.62 89 LEU A N 1
ATOM 655 C CA . LEU A 1 89 ? 0.057 0.985 -11.372 1.00 92.62 89 LEU A CA 1
ATOM 656 C C . LEU A 1 89 ? -1.379 0.756 -10.893 1.00 92.62 89 LEU A C 1
ATOM 658 O O . LEU A 1 89 ? -2.076 -0.051 -11.495 1.00 92.62 89 LEU A O 1
ATOM 662 N N . GLU A 1 90 ? -1.856 1.482 -9.879 1.00 93.44 90 GLU A N 1
ATOM 663 C CA . GLU A 1 90 ? -3.216 1.302 -9.343 1.00 93.44 90 GLU A CA 1
ATOM 664 C C . GLU A 1 90 ? -4.296 1.576 -10.401 1.00 93.44 90 GLU A C 1
ATOM 666 O O . GLU A 1 90 ? -5.276 0.836 -10.496 1.00 93.44 90 GLU A O 1
ATOM 671 N N . MET A 1 91 ? -4.116 2.633 -11.198 1.00 94.50 91 MET A N 1
ATOM 672 C CA . MET A 1 91 ? -5.126 3.128 -12.141 1.00 94.50 91 MET A CA 1
ATOM 673 C C . MET A 1 91 ? -4.929 2.649 -13.580 1.00 94.50 91 MET A C 1
ATOM 675 O O . MET A 1 91 ? -5.868 2.717 -14.371 1.00 94.50 91 MET A O 1
ATOM 679 N N . GLY A 1 92 ? -3.737 2.168 -13.928 1.00 93.31 92 GLY A N 1
ATOM 680 C CA . GLY A 1 92 ? -3.339 1.950 -15.314 1.00 93.31 92 GLY A CA 1
ATOM 681 C C . GLY A 1 92 ? -3.021 3.252 -16.058 1.00 93.31 92 GLY A C 1
ATOM 682 O O . GLY A 1 92 ? -3.154 4.365 -15.548 1.00 93.31 92 GLY A O 1
ATOM 683 N N . THR A 1 93 ? -2.581 3.100 -17.301 1.00 93.75 93 THR A N 1
ATOM 684 C CA . THR A 1 93 ? -2.302 4.181 -18.254 1.00 93.75 93 THR A CA 1
ATOM 685 C C . THR A 1 93 ? -2.831 3.790 -19.633 1.00 93.75 93 THR A C 1
ATOM 687 O O . THR A 1 93 ? -3.251 2.654 -19.850 1.00 93.75 93 THR A O 1
ATOM 690 N N . SER A 1 94 ? -2.740 4.688 -20.616 1.00 93.94 94 SER A N 1
ATOM 691 C CA . SER A 1 94 ? -3.092 4.373 -22.011 1.00 93.94 94 SER A CA 1
ATOM 692 C C . SER A 1 94 ? -2.294 3.203 -22.606 1.00 93.94 94 SER A C 1
ATOM 694 O O . SER A 1 94 ? -2.740 2.584 -23.567 1.00 93.94 94 SER A O 1
ATOM 696 N N . LYS A 1 95 ? -1.123 2.882 -22.038 1.00 91.44 95 LYS A N 1
ATOM 697 C CA . LYS A 1 95 ? -0.213 1.831 -22.523 1.00 91.44 95 LYS A CA 1
ATOM 698 C C . LYS A 1 95 ? -0.112 0.627 -21.582 1.00 91.44 95 LYS A C 1
ATOM 700 O O . LYS A 1 95 ? 0.535 -0.358 -21.927 1.00 91.44 95 LYS A O 1
ATOM 705 N N . MET A 1 96 ? -0.711 0.691 -20.393 1.00 92.00 96 MET A N 1
ATOM 706 C CA . MET A 1 96 ? -0.582 -0.336 -19.360 1.00 92.00 96 MET A CA 1
ATOM 707 C C . MET A 1 96 ? -1.904 -0.524 -18.623 1.00 92.00 96 MET A C 1
ATOM 709 O O . MET A 1 96 ? -2.422 0.400 -18.009 1.00 92.00 96 MET A O 1
ATOM 713 N N . GLN A 1 97 ? -2.419 -1.750 -18.618 1.00 94.69 97 GLN A N 1
ATOM 714 C CA . GLN A 1 97 ? -3.604 -2.076 -17.825 1.00 94.69 97 GLN A CA 1
ATOM 715 C C . GLN A 1 97 ? -3.331 -1.966 -16.309 1.00 94.69 97 GLN A C 1
ATOM 717 O O . GLN A 1 97 ? -2.193 -2.193 -15.887 1.00 94.69 97 GLN A O 1
ATOM 722 N N . PRO A 1 98 ? -4.347 -1.694 -15.475 1.00 95.19 98 PRO A N 1
ATOM 723 C CA . PRO A 1 98 ? -4.172 -1.551 -14.032 1.00 95.19 98 PRO A CA 1
ATOM 724 C C . PRO A 1 98 ? -3.562 -2.791 -13.361 1.00 95.19 98 PRO A C 1
ATOM 726 O O . PRO A 1 98 ? -3.806 -3.933 -13.766 1.00 95.19 98 PRO A O 1
ATOM 729 N N . ARG A 1 99 ? -2.785 -2.543 -12.310 1.00 94.44 99 ARG A N 1
ATOM 730 C CA . ARG A 1 99 ? -2.182 -3.486 -11.360 1.00 94.44 99 ARG A CA 1
ATOM 731 C C . ARG A 1 99 ? -2.642 -3.104 -9.947 1.00 94.44 99 ARG A C 1
ATOM 733 O O . ARG A 1 99 ? -1.846 -2.568 -9.180 1.00 94.44 99 ARG A O 1
ATOM 740 N N . PRO A 1 100 ? -3.938 -3.263 -9.628 1.00 94.62 100 PRO A N 1
ATOM 741 C CA . PRO A 1 100 ? -4.529 -2.689 -8.427 1.00 94.62 100 PRO A CA 1
ATOM 742 C C . PRO A 1 100 ? -4.056 -3.417 -7.162 1.00 94.62 100 PRO A C 1
ATOM 744 O O . PRO A 1 100 ? -4.068 -4.644 -7.083 1.00 94.62 100 PRO A O 1
ATOM 747 N N . PHE A 1 101 ? -3.686 -2.654 -6.140 1.00 93.38 101 PHE A N 1
ATOM 748 C CA . PHE A 1 101 ? -3.189 -3.149 -4.857 1.00 93.38 101 PHE A CA 1
ATOM 749 C C . PHE A 1 101 ? -3.809 -2.431 -3.655 1.00 93.38 101 PHE A C 1
ATOM 751 O O . PHE A 1 101 ? -3.978 -3.063 -2.613 1.00 93.38 101 PHE A O 1
ATOM 758 N N . LEU A 1 102 ? -4.229 -1.167 -3.792 1.00 93.44 102 LEU A N 1
ATOM 759 C CA . LEU A 1 102 ? -4.853 -0.402 -2.706 1.00 93.44 102 LEU A CA 1
ATOM 760 C C . LEU A 1 102 ? -6.347 -0.707 -2.571 1.00 93.44 102 LEU A C 1
ATOM 762 O O . LEU A 1 102 ? -6.802 -1.169 -1.520 1.00 93.44 102 LEU A O 1
ATOM 766 N N . ARG A 1 103 ? -7.133 -0.486 -3.634 1.00 92.94 103 ARG A N 1
ATOM 767 C CA . ARG A 1 103 ? -8.591 -0.711 -3.590 1.00 92.94 103 ARG A CA 1
ATOM 768 C C . ARG A 1 103 ? -8.958 -2.163 -3.259 1.00 92.94 103 ARG A C 1
ATOM 770 O O . ARG A 1 103 ? -9.834 -2.361 -2.411 1.00 92.94 103 ARG A O 1
ATOM 777 N N . PRO A 1 104 ? -8.299 -3.189 -3.839 1.00 95.00 104 PRO A N 1
ATOM 778 C CA . PRO A 1 104 ? -8.572 -4.574 -3.472 1.00 95.00 104 PRO A CA 1
ATOM 779 C C . PRO A 1 104 ? -8.270 -4.867 -1.998 1.00 95.00 104 PRO A C 1
ATOM 781 O O . PRO A 1 104 ? -9.037 -5.588 -1.361 1.00 95.00 104 PRO A O 1
ATOM 784 N N . ALA A 1 105 ? -7.210 -4.280 -1.433 1.00 94.38 105 ALA A N 1
ATOM 785 C CA . ALA A 1 105 ? -6.856 -4.474 -0.027 1.00 94.38 105 ALA A CA 1
ATOM 786 C C . ALA A 1 105 ? -7.913 -3.902 0.921 1.00 94.38 105 ALA A C 1
ATOM 788 O O . ALA A 1 105 ? -8.346 -4.572 1.864 1.00 94.38 105 ALA A O 1
ATOM 789 N N . LEU A 1 106 ? -8.417 -2.701 0.626 1.00 93.19 106 LEU A N 1
ATOM 790 C CA . LEU A 1 106 ? -9.527 -2.114 1.375 1.00 93.19 106 LEU A CA 1
ATOM 791 C C . LEU A 1 106 ? -10.781 -3.000 1.314 1.00 93.19 106 LEU A C 1
ATOM 793 O O . LEU A 1 106 ? -11.446 -3.232 2.326 1.00 93.19 106 LEU A O 1
ATOM 797 N N . HIS A 1 107 ? -11.086 -3.547 0.136 1.00 95.19 107 HIS A N 1
ATOM 798 C CA . HIS A 1 107 ? -12.236 -4.428 -0.039 1.00 95.19 107 HIS A CA 1
ATOM 799 C C . HIS A 1 107 ? -12.092 -5.739 0.756 1.00 95.19 107 HIS A C 1
ATOM 801 O O . HIS A 1 107 ? -13.019 -6.130 1.471 1.00 95.19 107 HIS A O 1
ATOM 807 N N . ARG A 1 108 ? -10.922 -6.393 0.698 1.00 94.75 108 ARG A N 1
ATOM 808 C CA . ARG A 1 108 ? -10.633 -7.633 1.446 1.00 94.75 108 ARG A CA 1
ATOM 809 C C . ARG A 1 108 ? -10.717 -7.436 2.959 1.00 94.75 108 ARG A C 1
ATOM 811 O O . ARG A 1 108 ? -11.252 -8.285 3.675 1.00 94.75 108 ARG A O 1
ATOM 818 N N . THR A 1 109 ? -10.213 -6.311 3.456 1.00 95.44 109 THR A N 1
ATOM 819 C CA . THR A 1 109 ? -10.136 -6.027 4.898 1.00 95.44 109 THR A CA 1
ATOM 820 C C . THR A 1 109 ? -11.433 -5.471 5.485 1.00 95.44 109 THR A C 1
ATOM 822 O O . THR A 1 109 ? -11.602 -5.509 6.706 1.00 95.44 109 THR A O 1
A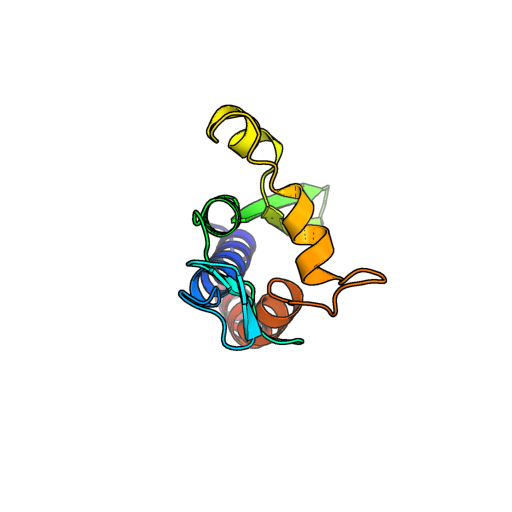TOM 825 N N . ARG A 1 110 ? -12.403 -5.050 4.658 1.00 94.62 110 ARG A N 1
ATOM 826 C CA . ARG A 1 110 ? -13.674 -4.429 5.079 1.00 94.62 110 ARG A CA 1
ATOM 827 C C . ARG A 1 110 ? -14.363 -5.136 6.251 1.00 94.62 110 ARG A C 1
ATOM 829 O O . ARG A 1 110 ? -14.738 -4.486 7.22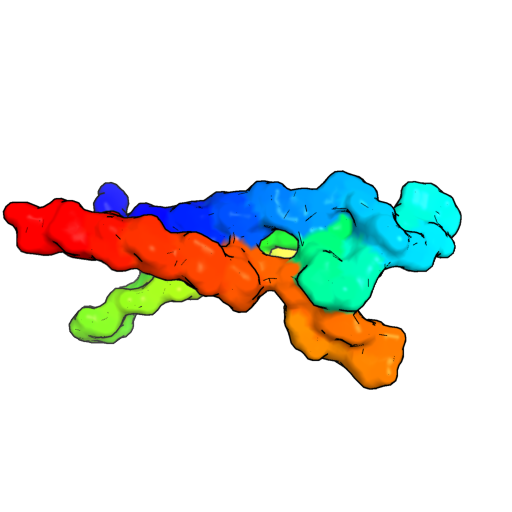4 1.00 94.62 110 ARG A O 1
ATOM 836 N N . LYS A 1 111 ? -14.519 -6.466 6.195 1.00 96.00 111 LYS A N 1
ATOM 837 C CA . LYS A 1 111 ? -15.186 -7.241 7.265 1.00 96.00 111 LYS A CA 1
ATOM 838 C C . LYS A 1 111 ? -14.438 -7.150 8.600 1.00 96.00 111 LYS A C 1
ATOM 840 O O . LYS A 1 111 ? -15.061 -7.005 9.650 1.00 96.00 111 LYS A O 1
ATOM 845 N N . LYS A 1 112 ? -13.106 -7.215 8.555 1.00 95.12 112 LYS A N 1
ATOM 846 C CA . LYS A 1 112 ? -12.235 -7.109 9.732 1.00 95.12 112 LYS A CA 1
ATOM 847 C C . LYS A 1 112 ? -12.247 -5.687 10.300 1.00 95.12 112 LYS A C 1
ATOM 849 O O . LYS A 1 112 ? -12.347 -5.533 11.511 1.00 95.12 112 LYS A O 1
ATOM 854 N N . VAL A 1 113 ? -12.241 -4.664 9.442 1.00 94.25 113 VAL A N 1
ATOM 855 C CA . VAL A 1 113 ? -12.389 -3.259 9.858 1.00 94.25 113 VAL A CA 1
ATOM 856 C C . VAL A 1 113 ? -13.700 -3.056 10.621 1.00 94.25 113 VAL A C 1
ATOM 858 O O . VAL A 1 113 ? -13.683 -2.549 11.737 1.00 94.25 113 VAL A O 1
ATOM 861 N N . VAL A 1 114 ? -14.828 -3.536 10.087 1.00 94.62 114 VAL A N 1
ATOM 862 C CA . VAL A 1 114 ? -16.128 -3.461 10.782 1.00 94.62 114 VAL A CA 1
ATOM 863 C C . VAL A 1 114 ? -16.081 -4.159 12.145 1.00 94.62 114 VAL A C 1
ATOM 865 O O . VAL A 1 114 ? -16.635 -3.645 13.114 1.00 94.62 114 VAL A O 1
ATOM 868 N N . LYS A 1 115 ? -15.404 -5.310 12.246 1.00 95.31 115 LYS A N 1
ATOM 869 C CA . LYS A 1 115 ? -15.230 -6.026 13.517 1.00 95.31 115 LYS A CA 1
ATOM 870 C C . LYS A 1 115 ? -14.462 -5.187 14.548 1.00 95.31 115 LYS A C 1
ATOM 872 O O . LYS A 1 115 ? -14.929 -5.082 15.676 1.00 95.31 115 LYS A O 1
ATOM 877 N N . ILE A 1 116 ? -13.366 -4.536 14.148 1.00 93.81 116 ILE A N 1
ATOM 878 C CA . ILE A 1 116 ? -12.568 -3.653 15.020 1.00 93.81 116 ILE A CA 1
ATOM 879 C C . ILE A 1 116 ? -13.435 -2.537 15.615 1.00 93.81 116 ILE A C 1
ATOM 881 O O . ILE A 1 116 ? -13.362 -2.272 16.812 1.00 93.81 116 ILE A O 1
ATOM 885 N N . PHE A 1 117 ? -14.280 -1.899 14.801 1.00 93.06 117 PHE A N 1
ATOM 886 C CA . PHE A 1 117 ? -15.174 -0.842 15.283 1.00 93.06 117 PHE A CA 1
ATOM 887 C C . PHE A 1 117 ? -16.282 -1.368 16.196 1.00 93.06 117 PHE A C 1
ATOM 889 O O . PHE A 1 117 ? -16.592 -0.737 17.200 1.00 93.06 117 PHE A O 1
ATOM 896 N N . LYS A 1 118 ? -16.852 -2.540 15.893 1.00 93.81 118 LYS A N 1
ATOM 897 C CA . LYS A 1 118 ? -17.844 -3.177 16.771 1.00 93.81 118 LYS A CA 1
ATOM 898 C C . LYS A 1 118 ? -17.268 -3.517 18.142 1.00 93.81 118 LYS A C 1
ATOM 900 O O . LYS A 1 118 ? -17.969 -3.370 19.130 1.00 93.81 118 LYS A O 1
ATOM 905 N N . GLU A 1 119 ? -16.025 -3.985 18.200 1.00 93.12 119 GLU A N 1
ATOM 906 C CA . GLU A 1 119 ? -15.339 -4.291 19.460 1.00 93.12 119 GLU A CA 1
ATOM 907 C C . GLU A 1 119 ? -14.966 -3.034 20.245 1.00 93.12 119 GLU A C 1
ATOM 909 O O . GLU A 1 119 ? -14.996 -3.068 21.465 1.00 93.12 119 GLU A O 1
ATOM 914 N N . ALA A 1 120 ? -14.644 -1.932 19.565 1.00 90.25 120 ALA A N 1
ATOM 915 C CA . ALA A 1 120 ? -14.301 -0.669 20.217 1.00 90.25 120 ALA A CA 1
ATOM 916 C C . ALA A 1 120 ? -15.512 0.100 20.775 1.00 90.25 120 ALA A C 1
ATOM 918 O O . ALA A 1 120 ? -15.329 0.981 21.606 1.00 90.25 120 ALA A O 1
ATOM 919 N N . ASN A 1 121 ? -16.718 -0.207 20.285 1.00 84.50 121 ASN A N 1
ATOM 920 C CA . ASN A 1 121 ? -17.980 0.382 20.743 1.00 84.50 121 ASN A CA 1
ATOM 921 C C . ASN A 1 121 ? -18.660 -0.433 21.859 1.00 84.50 121 ASN A C 1
ATOM 923 O O . ASN A 1 121 ? -19.760 -0.075 22.274 1.00 84.50 121 ASN A O 1
ATOM 927 N N . LYS A 1 122 ? -18.060 -1.554 22.271 1.00 73.56 122 LYS A N 1
ATOM 928 C CA . LYS A 1 122 ? -18.462 -2.294 23.470 1.00 73.56 122 LYS A CA 1
ATOM 929 C C . LYS A 1 122 ? -17.774 -1.697 24.686 1.00 73.56 122 LYS A C 1
ATOM 931 O O . LYS A 1 122 ? -18.438 -1.674 25.740 1.00 73.56 122 LYS A O 1
#

pLDDT: mean 87.44, std 9.53, range [56.19, 96.0]

Secondary structure (DSSP, 8-state):
--HHHHHHHHHHHHHHHHSBSS-SS-E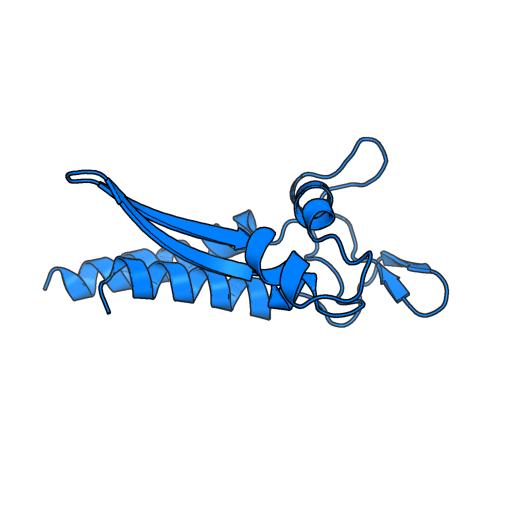ETTEEPPPTTSPPBPSSSHHHHHEEEEEEEETTEEEEEEEE-HHHHHTTSPTT---THHHHHHH-BTTB-----HHHHHHHHHHHHHHHHHHHT-

Sequence (122 aa):
MTAMHKAALLVESDVKQNFTLQGQGRQYGKHTASRPGEPPAIDTGVLRASMMSEVVKSGTNVTGKVGPDVEHIAAKAPVGTNVEYGFYLEMGTSKMQPRPFLRPALHRTRKKVVKIFKEANK

Radius of gyration: 15.99 Å; chains: 1; bounding box: 37×32×46 Å